Protein AF-Q5DYI3-F1 (afdb_monomer_lite)

pLDDT: mean 87.36, std 8.76, range [48.59, 95.31]

Structure (mmCIF, N/CA/C/O backbone):
data_AF-Q5DYI3-F1
#
_entry.id   AF-Q5DYI3-F1
#
loop_
_atom_site.group_PDB
_atom_site.id
_atom_site.type_symbol
_atom_site.label_atom_id
_atom_site.label_alt_id
_atom_site.label_comp_id
_atom_site.label_asym_id
_atom_site.label_entity_id
_atom_site.label_seq_id
_atom_site.pdbx_PDB_ins_code
_atom_site.Cartn_x
_atom_site.Cartn_y
_atom_site.Cartn_z
_atom_site.occupancy
_atom_site.B_iso_or_equiv
_atom_site.auth_seq_id
_atom_site.auth_comp_id
_atom_site.auth_asym_id
_atom_site.auth_atom_id
_atom_site.pdbx_PDB_model_num
ATOM 1 N N . MET A 1 1 ? 13.959 1.089 -16.163 1.00 48.59 1 MET A N 1
ATOM 2 C CA . MET A 1 1 ? 13.463 2.212 -15.331 1.00 48.59 1 MET A CA 1
ATOM 3 C C . MET A 1 1 ? 12.524 1.616 -14.298 1.00 48.59 1 MET A C 1
ATOM 5 O O . MET A 1 1 ? 11.548 0.999 -14.701 1.00 48.59 1 MET A O 1
ATOM 9 N N . ILE A 1 2 ? 12.850 1.720 -13.011 1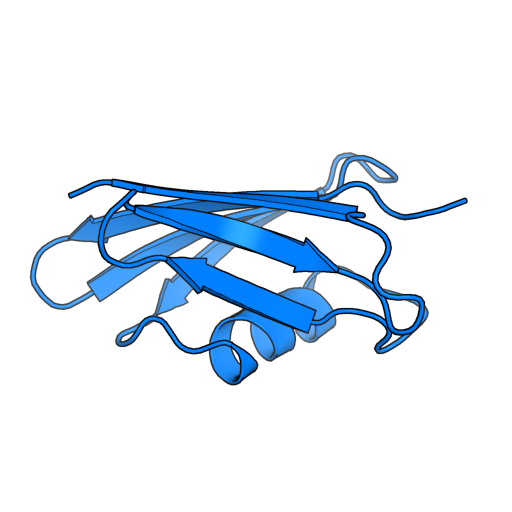.00 57.38 2 ILE A N 1
ATOM 10 C CA . ILE A 1 2 ? 12.014 1.184 -11.930 1.00 57.38 2 ILE A CA 1
ATOM 11 C C . ILE A 1 2 ? 10.747 2.041 -11.827 1.00 57.38 2 ILE A C 1
ATOM 13 O O . ILE A 1 2 ? 10.839 3.269 -11.749 1.00 57.38 2 ILE A O 1
ATOM 17 N N . ASN A 1 3 ? 9.574 1.410 -11.852 1.00 66.81 3 ASN A N 1
ATOM 18 C CA . ASN A 1 3 ? 8.317 2.092 -11.564 1.00 66.81 3 ASN A CA 1
ATOM 19 C C . ASN A 1 3 ? 8.358 2.566 -10.110 1.00 66.81 3 ASN A C 1
ATOM 21 O O . ASN A 1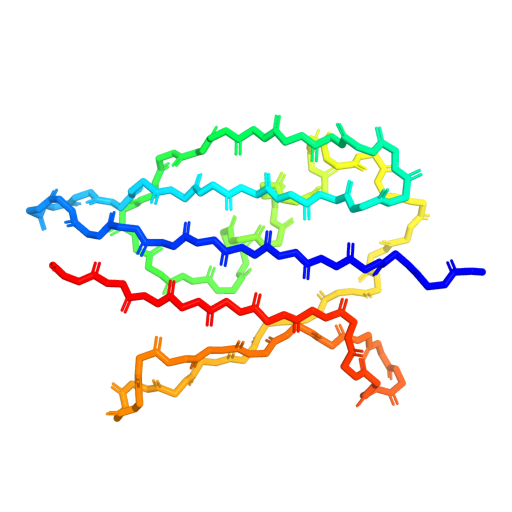 3 ? 8.478 1.745 -9.209 1.00 66.81 3 ASN A O 1
ATOM 25 N N . LYS A 1 4 ? 8.289 3.880 -9.875 1.00 80.56 4 LYS A N 1
ATOM 26 C CA . LYS A 1 4 ? 8.096 4.394 -8.518 1.00 80.56 4 LYS A CA 1
ATOM 27 C C . LYS A 1 4 ? 6.612 4.352 -8.170 1.00 80.56 4 LYS A C 1
ATOM 29 O O . LYS A 1 4 ? 5.783 4.798 -8.972 1.00 80.56 4 LYS A O 1
ATOM 34 N N . PHE A 1 5 ? 6.302 3.877 -6.970 1.00 83.81 5 PHE A N 1
ATOM 35 C CA . PHE A 1 5 ? 4.941 3.729 -6.467 1.00 83.81 5 PHE A CA 1
ATOM 36 C C . PHE A 1 5 ? 4.706 4.574 -5.220 1.00 83.81 5 PHE A C 1
ATOM 38 O O . PHE A 1 5 ? 5.592 4.758 -4.383 1.00 83.81 5 PHE A O 1
ATOM 45 N N . LYS A 1 6 ? 3.472 5.045 -5.073 1.00 86.56 6 LYS A N 1
ATOM 46 C CA . LYS A 1 6 ? 2.938 5.562 -3.816 1.00 86.56 6 LYS A CA 1
ATOM 47 C C . LYS A 1 6 ? 1.557 4.967 -3.610 1.00 86.56 6 LYS A C 1
ATOM 49 O O . LYS A 1 6 ? 0.714 5.054 -4.501 1.00 86.56 6 LYS A O 1
ATOM 54 N N . VAL A 1 7 ? 1.326 4.385 -2.440 1.00 88.31 7 VAL A N 1
ATOM 55 C CA . VAL A 1 7 ? 0.001 3.892 -2.050 1.00 88.31 7 VAL A CA 1
ATOM 56 C C . VAL A 1 7 ? -0.425 4.593 -0.764 1.00 88.31 7 VAL A C 1
ATOM 58 O O . VAL A 1 7 ? 0.390 4.910 0.098 1.00 88.31 7 VAL A O 1
ATOM 61 N N . THR A 1 8 ? -1.701 4.927 -0.641 1.00 90.81 8 THR A N 1
ATOM 62 C CA . THR A 1 8 ? -2.260 5.522 0.580 1.00 90.81 8 THR A CA 1
ATOM 63 C C . THR A 1 8 ? -3.513 4.768 0.963 1.00 90.81 8 THR A C 1
ATOM 65 O O . THR A 1 8 ? -4.381 4.547 0.120 1.00 90.81 8 THR A O 1
ATOM 68 N N . ILE A 1 9 ? -3.611 4.371 2.227 1.00 91.75 9 ILE A N 1
ATOM 69 C CA . ILE A 1 9 ? -4.698 3.532 2.721 1.00 91.75 9 ILE A CA 1
ATOM 70 C C . ILE A 1 9 ? -5.428 4.287 3.824 1.00 91.75 9 ILE A C 1
ATOM 72 O O . ILE A 1 9 ? -4.829 4.700 4.814 1.00 91.75 9 ILE A O 1
ATOM 76 N N . LYS A 1 10 ? -6.735 4.477 3.650 1.00 92.25 10 LYS A N 1
ATOM 77 C CA . LYS A 1 10 ? -7.620 5.076 4.652 1.00 92.25 10 LYS A CA 1
ATOM 78 C C . LYS A 1 10 ? -8.603 4.034 5.146 1.00 92.25 10 LYS A C 1
ATOM 80 O O . LYS A 1 10 ? -9.418 3.544 4.358 1.00 92.25 10 LYS A O 1
ATOM 85 N N . LYS A 1 11 ? -8.556 3.710 6.437 1.00 85.94 11 LYS A N 1
ATOM 86 C CA . LYS A 1 11 ? -9.554 2.834 7.054 1.00 85.94 11 LYS A CA 1
ATOM 87 C C . LYS A 1 11 ? -10.839 3.618 7.311 1.00 85.94 11 LYS A C 1
ATOM 89 O O . LYS A 1 11 ? -10.827 4.701 7.873 1.00 85.94 11 LYS A O 1
ATOM 94 N N . GLN A 1 12 ? -11.963 3.068 6.873 1.00 85.06 12 GLN A N 1
ATOM 95 C CA . GLN A 1 12 ? -13.306 3.598 7.079 1.00 85.06 12 GLN A CA 1
ATOM 96 C C . GLN A 1 12 ? -14.171 2.479 7.653 1.00 85.06 12 GLN A C 1
ATOM 98 O O . GLN A 1 12 ? -14.806 1.706 6.932 1.00 85.06 12 GLN A O 1
ATOM 103 N N . ARG A 1 13 ? -14.193 2.382 8.985 1.00 84.12 13 ARG A N 1
ATOM 104 C CA . ARG A 1 13 ? -14.974 1.375 9.718 1.00 84.12 13 ARG A CA 1
ATOM 105 C C . ARG A 1 13 ? -14.551 -0.062 9.341 1.00 84.12 13 ARG A C 1
ATOM 107 O O . ARG A 1 13 ? -13.506 -0.510 9.808 1.00 84.12 13 ARG A O 1
ATOM 114 N N . TYR A 1 14 ? -15.321 -0.758 8.496 1.00 84.81 14 TYR A N 1
ATOM 115 C CA . TYR A 1 14 ? -15.083 -2.149 8.058 1.00 84.81 14 TYR A CA 1
ATOM 116 C C . TYR A 1 14 ? -14.437 -2.272 6.669 1.00 84.81 14 TYR A C 1
ATOM 118 O O . TYR A 1 14 ? -14.241 -3.380 6.172 1.00 84.81 14 TYR A O 1
ATOM 126 N N . LEU A 1 15 ? -14.154 -1.147 6.015 1.00 90.62 15 LEU A N 1
ATOM 127 C CA . LEU A 1 15 ? -13.615 -1.101 4.662 1.00 90.62 15 LEU A CA 1
ATOM 128 C C . LEU A 1 15 ? -12.408 -0.172 4.629 1.00 90.62 15 LEU A C 1
ATOM 130 O O . LEU A 1 15 ? -12.338 0.798 5.378 1.00 90.62 15 LEU A O 1
ATOM 134 N N . MET A 1 16 ? -11.455 -0.445 3.754 1.00 93.31 16 MET A N 1
ATOM 135 C CA . MET A 1 16 ? -10.316 0.426 3.506 1.00 93.31 16 MET A CA 1
ATOM 136 C C . MET A 1 16 ? -10.382 0.943 2.080 1.00 93.31 16 MET A C 1
ATOM 138 O O . MET A 1 16 ? -10.515 0.170 1.129 1.00 93.31 16 MET A O 1
ATOM 142 N N . LYS A 1 17 ? -10.268 2.263 1.942 1.00 95.31 17 LYS A N 1
ATOM 143 C CA . LYS A 1 17 ? -10.062 2.914 0.655 1.00 95.31 17 LYS A CA 1
ATOM 144 C C . LYS A 1 17 ? -8.564 2.994 0.395 1.00 95.31 17 LYS A C 1
ATOM 146 O O . LYS A 1 17 ? -7.836 3.619 1.165 1.00 95.31 17 LYS A O 1
ATOM 151 N N . VAL A 1 18 ? -8.125 2.381 -0.694 1.00 94.75 18 VAL A N 1
ATOM 152 C CA . VAL A 1 18 ? -6.734 2.393 -1.145 1.00 94.75 18 VAL A CA 1
ATOM 153 C C . VAL A 1 18 ? -6.629 3.278 -2.369 1.00 94.75 18 VAL A C 1
ATOM 155 O O . VAL A 1 18 ? -7.339 3.049 -3.341 1.00 94.75 18 VAL A O 1
ATOM 158 N N . ASN A 1 19 ? -5.736 4.257 -2.333 1.00 94.88 19 ASN A N 1
ATOM 159 C CA . ASN A 1 19 ? -5.353 5.039 -3.497 1.00 94.88 19 ASN A CA 1
ATOM 160 C C . ASN A 1 19 ? -3.980 4.571 -3.979 1.00 94.88 19 ASN A C 1
ATOM 162 O O . ASN A 1 19 ? -3.001 4.654 -3.234 1.00 94.88 19 ASN A O 1
ATOM 166 N N . PHE A 1 20 ? -3.917 4.075 -5.209 1.00 92.12 20 PHE A N 1
ATOM 167 C CA . PHE A 1 20 ? -2.677 3.696 -5.875 1.00 92.12 20 PHE A CA 1
ATOM 168 C C . PHE A 1 20 ? -2.225 4.828 -6.787 1.00 92.12 20 PHE A C 1
ATOM 170 O O . PHE A 1 20 ? -3.048 5.436 -7.466 1.00 92.12 20 PHE A O 1
ATOM 177 N N . THR A 1 21 ? -0.921 5.091 -6.825 1.00 90.50 21 THR A N 1
ATOM 178 C CA . THR A 1 21 ? -0.293 6.028 -7.760 1.00 90.50 21 THR A CA 1
ATOM 179 C C . THR A 1 21 ? 0.995 5.428 -8.320 1.00 90.50 21 THR A C 1
ATOM 181 O O . THR A 1 21 ? 1.893 5.040 -7.567 1.00 90.50 21 THR A O 1
ATOM 184 N N . ILE A 1 22 ? 1.095 5.384 -9.649 1.00 87.88 22 ILE A N 1
ATOM 185 C CA . ILE A 1 22 ? 2.283 4.993 -10.412 1.00 87.88 22 ILE A CA 1
ATOM 186 C C . ILE A 1 22 ? 2.839 6.236 -11.102 1.00 87.88 22 ILE A C 1
ATOM 188 O O . ILE A 1 22 ? 2.208 6.796 -12.002 1.00 87.88 22 ILE A O 1
ATOM 192 N N . PHE A 1 23 ? 4.052 6.646 -10.729 1.00 84.50 23 PHE A N 1
ATOM 193 C CA . PHE A 1 23 ? 4.630 7.896 -11.231 1.00 84.50 23 PHE A CA 1
ATOM 194 C C . PHE A 1 23 ? 5.067 7.826 -12.699 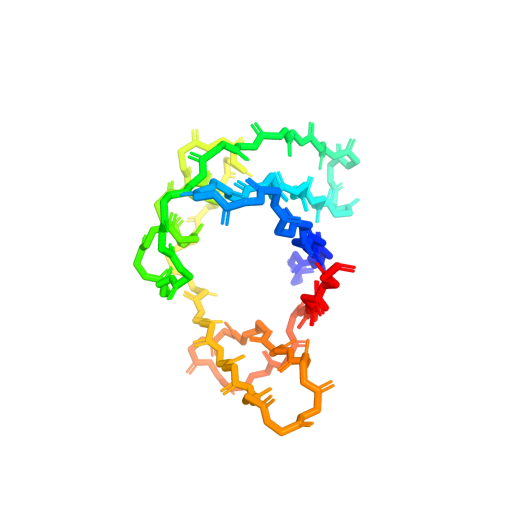1.00 84.50 23 PHE A C 1
ATOM 196 O O . PHE A 1 23 ? 4.979 8.834 -13.391 1.00 84.50 23 PHE A O 1
ATOM 203 N N . LYS A 1 24 ? 5.498 6.654 -13.198 1.00 80.38 24 LYS A N 1
ATOM 204 C CA . LYS A 1 24 ? 6.018 6.501 -14.575 1.00 80.38 24 LYS A CA 1
ATOM 205 C C . LYS A 1 24 ? 5.012 6.962 -15.640 1.00 80.38 24 LYS A C 1
ATOM 207 O O . LYS A 1 24 ? 5.418 7.593 -16.606 1.00 80.38 24 LYS A O 1
ATOM 212 N N . ASN A 1 25 ? 3.722 6.694 -15.421 1.00 76.94 25 ASN A N 1
ATOM 21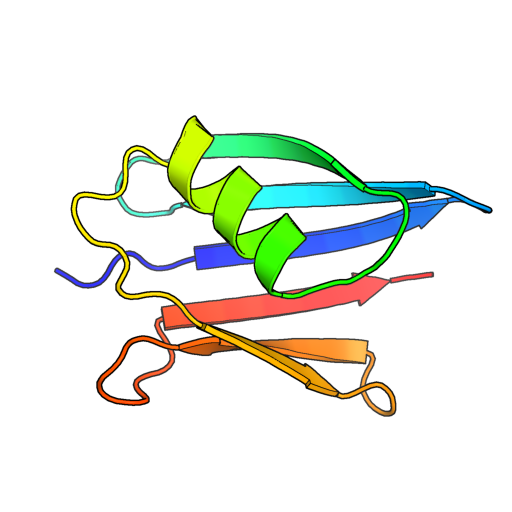3 C CA . ASN A 1 25 ? 2.643 7.016 -16.363 1.00 76.94 25 ASN A CA 1
ATOM 214 C C . ASN A 1 25 ? 1.622 8.012 -15.782 1.00 76.94 25 ASN A C 1
ATOM 216 O O . ASN A 1 25 ? 0.544 8.171 -16.346 1.00 76.94 25 ASN A O 1
ATOM 220 N N . ASN A 1 26 ? 1.936 8.640 -14.641 1.00 84.12 26 ASN A N 1
ATOM 221 C CA . ASN A 1 26 ? 1.023 9.503 -13.882 1.00 84.12 26 ASN A CA 1
ATOM 222 C C . ASN A 1 26 ? -0.382 8.890 -13.703 1.00 84.12 26 ASN A C 1
ATOM 224 O O . ASN A 1 26 ? -1.405 9.542 -13.910 1.00 84.12 26 ASN A O 1
ATOM 228 N N . MET A 1 27 ? -0.419 7.598 -13.379 1.00 88.06 27 MET A N 1
ATOM 229 C CA . MET A 1 27 ? -1.653 6.829 -13.272 1.00 88.06 27 MET A CA 1
ATOM 230 C C . MET A 1 27 ? -2.033 6.675 -11.807 1.00 88.06 27 MET A C 1
ATOM 232 O O . MET A 1 27 ? -1.210 6.236 -11.003 1.00 88.06 27 MET A O 1
ATOM 236 N N . SER A 1 28 ? -3.294 6.954 -11.486 1.00 92.44 28 SER A N 1
ATOM 237 C CA . SER A 1 28 ? -3.839 6.728 -10.152 1.00 92.44 28 SER A CA 1
ATOM 238 C C . SER A 1 28 ? -5.237 6.135 -10.222 1.00 92.44 28 SER A C 1
ATOM 240 O O . SER A 1 28 ? -6.009 6.440 -11.131 1.00 92.44 28 SER A O 1
ATOM 242 N N . TRP A 1 29 ? -5.576 5.294 -9.251 1.00 94.31 29 TRP A N 1
ATOM 243 C CA . TRP A 1 29 ? -6.926 4.761 -9.096 1.00 94.31 29 TRP A CA 1
ATOM 244 C C . TRP A 1 29 ? -7.209 4.414 -7.639 1.00 94.31 29 TRP A C 1
ATOM 246 O O . TRP A 1 29 ? -6.298 4.226 -6.829 1.00 94.31 29 TRP A O 1
ATOM 256 N N . ASP A 1 30 ? -8.496 4.311 -7.326 1.00 94.31 30 ASP A N 1
ATOM 257 C CA . ASP A 1 30 ? -8.967 3.881 -6.020 1.00 94.31 30 ASP A CA 1
ATOM 258 C C . ASP A 1 30 ? -9.426 2.417 -6.059 1.00 94.31 30 ASP A C 1
ATOM 260 O O . ASP A 1 30 ? -9.985 1.949 -7.054 1.00 94.31 30 ASP A O 1
ATOM 264 N N . ALA A 1 31 ? -9.237 1.709 -4.949 1.00 93.25 31 ALA A N 1
ATOM 265 C CA . ALA A 1 31 ? -9.818 0.399 -4.691 1.00 93.25 31 ALA A CA 1
ATOM 266 C C . ALA A 1 31 ? -10.427 0.347 -3.287 1.00 93.25 31 ALA A C 1
ATOM 268 O O . ALA A 1 31 ? -10.008 1.062 -2.374 1.00 93.25 31 ALA A O 1
ATOM 269 N N . LEU A 1 32 ? -11.411 -0.531 -3.119 1.00 93.81 32 LEU A N 1
ATOM 270 C CA . LEU A 1 32 ? -12.003 -0.849 -1.827 1.00 93.81 32 LEU A CA 1
ATOM 271 C C . LEU A 1 32 ? -11.559 -2.254 -1.429 1.00 93.81 32 LEU A C 1
ATOM 273 O O . LEU A 1 32 ? -11.744 -3.198 -2.196 1.00 93.81 32 LEU A O 1
ATOM 277 N N . ILE A 1 33 ? -10.967 -2.385 -0.244 1.00 92.50 33 ILE A N 1
ATOM 278 C CA . ILE A 1 33 ? -10.504 -3.667 0.299 1.00 92.50 33 ILE A CA 1
ATOM 279 C C . ILE A 1 33 ? -11.069 -3.863 1.707 1.00 92.50 33 ILE A C 1
ATOM 281 O O . ILE A 1 33 ? -11.210 -2.908 2.468 1.00 92.50 33 ILE A O 1
ATOM 285 N N . HIS A 1 34 ? -11.391 -5.100 2.072 1.00 90.44 34 HIS A N 1
ATOM 286 C CA . HIS A 1 34 ? -11.889 -5.418 3.417 1.00 90.44 34 HIS A CA 1
ATOM 287 C C . HIS A 1 34 ? -10.763 -5.658 4.424 1.00 90.44 34 HIS A C 1
ATOM 289 O O . HIS A 1 34 ? -10.925 -5.401 5.614 1.00 90.44 34 HIS A O 1
ATOM 295 N N . GLN A 1 35 ? -9.618 -6.142 3.948 1.00 89.00 35 GLN A N 1
ATOM 296 C CA . GLN A 1 35 ? -8.474 -6.519 4.770 1.00 89.00 35 GLN A CA 1
ATOM 297 C C . GLN A 1 35 ? -7.190 -6.032 4.113 1.00 89.00 35 GLN A C 1
ATOM 299 O O . GLN A 1 35 ? -7.074 -6.059 2.888 1.00 89.00 35 GLN A O 1
ATOM 304 N N . LEU A 1 36 ? -6.249 -5.568 4.936 1.00 90.12 36 LEU A N 1
ATOM 305 C CA . LEU A 1 36 ? -4.925 -5.181 4.483 1.00 90.12 36 LEU A CA 1
ATOM 306 C C . LEU A 1 36 ? -4.130 -6.469 4.289 1.00 90.12 36 LEU A C 1
ATOM 308 O O . LEU A 1 36 ? -3.781 -7.138 5.255 1.00 90.12 36 LEU A O 1
ATOM 312 N N . ASN A 1 37 ? -3.927 -6.844 3.034 1.00 90.81 37 ASN A N 1
ATOM 313 C CA . ASN A 1 37 ? -3.283 -8.090 2.650 1.00 90.81 37 ASN A CA 1
ATOM 314 C C . ASN A 1 37 ? -2.424 -7.822 1.406 1.00 90.81 37 ASN A C 1
ATOM 316 O O . ASN A 1 37 ? -2.884 -7.159 0.470 1.00 90.81 37 ASN A O 1
ATOM 320 N N . SER A 1 38 ? -1.183 -8.313 1.412 1.00 90.88 38 SER A N 1
ATOM 321 C CA . SER A 1 38 ? -0.209 -8.120 0.330 1.00 90.88 38 SER A CA 1
ATOM 322 C C . SER A 1 38 ? -0.731 -8.614 -1.018 1.00 90.88 38 SER A C 1
ATOM 324 O O . SER A 1 38 ? -0.636 -7.884 -2.001 1.00 90.88 38 SER A O 1
ATOM 326 N N . ASP A 1 39 ? -1.370 -9.783 -1.064 1.00 90.50 39 ASP A N 1
ATOM 327 C CA . ASP A 1 39 ? -1.927 -10.377 -2.285 1.00 90.50 39 ASP A CA 1
ATOM 328 C C . ASP A 1 39 ? -3.070 -9.527 -2.847 1.00 90.50 39 ASP A C 1
ATOM 330 O O . ASP A 1 39 ? -3.186 -9.328 -4.059 1.00 90.50 39 ASP A O 1
ATOM 334 N N . VAL A 1 40 ? -3.913 -8.973 -1.969 1.00 91.94 40 VAL A N 1
ATOM 335 C CA . VAL A 1 40 ? -5.008 -8.076 -2.370 1.00 91.94 40 VAL A CA 1
ATOM 336 C C . VAL A 1 40 ? -4.456 -6.773 -2.953 1.00 91.94 40 VAL A C 1
ATOM 338 O O . VAL A 1 40 ? -4.967 -6.295 -3.973 1.00 91.94 40 VAL A O 1
ATOM 341 N N . LEU A 1 41 ? -3.419 -6.196 -2.339 1.00 92.12 41 LEU A N 1
ATOM 342 C CA . LEU A 1 41 ? -2.752 -4.995 -2.851 1.00 92.12 41 LEU A CA 1
ATOM 343 C C . LEU A 1 41 ? -2.070 -5.272 -4.196 1.00 92.12 41 LEU A C 1
ATOM 345 O O . LEU A 1 41 ? -2.283 -4.522 -5.152 1.00 92.12 41 LEU A O 1
ATOM 349 N N . LEU A 1 42 ? -1.330 -6.377 -4.292 1.00 90.50 42 LEU A N 1
ATOM 350 C CA . LEU A 1 42 ? -0.630 -6.810 -5.497 1.00 90.50 42 LEU A CA 1
ATOM 351 C C . LEU A 1 42 ? -1.599 -7.042 -6.654 1.00 90.50 42 LEU A C 1
ATOM 353 O O . LEU A 1 42 ? -1.407 -6.500 -7.741 1.00 90.50 42 LEU A O 1
ATOM 357 N N . ARG A 1 43 ? -2.695 -7.769 -6.421 1.00 88.94 43 ARG A N 1
ATOM 358 C CA . ARG A 1 43 ? -3.711 -8.022 -7.450 1.00 88.94 43 ARG A CA 1
ATOM 359 C C . ARG A 1 43 ? -4.299 -6.727 -8.005 1.00 88.94 43 ARG A C 1
ATOM 361 O O . ARG A 1 43 ? -4.450 -6.601 -9.218 1.00 88.94 43 ARG A O 1
ATOM 368 N N . ASN A 1 44 ? -4.611 -5.756 -7.145 1.00 89.94 44 ASN A N 1
ATOM 369 C CA . ASN A 1 44 ? -5.105 -4.450 -7.593 1.00 89.94 44 ASN A CA 1
ATOM 370 C C . ASN A 1 44 ? -4.057 -3.702 -8.426 1.00 89.94 44 ASN A C 1
ATOM 372 O O . ASN A 1 44 ? -4.397 -3.128 -9.463 1.00 89.94 44 ASN A O 1
ATOM 376 N N . LEU A 1 45 ? -2.794 -3.744 -7.996 1.00 86.88 45 LEU A N 1
ATOM 377 C CA . LEU A 1 45 ? -1.680 -3.128 -8.706 1.00 86.88 45 LEU A CA 1
ATOM 378 C C . LEU A 1 45 ? -1.469 -3.730 -10.097 1.00 86.88 45 LEU A C 1
ATOM 380 O O . LEU A 1 45 ? -1.355 -2.984 -11.064 1.00 86.88 45 LEU A O 1
ATOM 384 N N . LEU A 1 46 ? -1.493 -5.054 -10.224 1.00 85.31 46 LEU A N 1
ATOM 385 C CA . LEU A 1 46 ? -1.296 -5.743 -11.502 1.00 85.31 46 LEU A CA 1
ATOM 386 C C . LEU A 1 46 ? -2.468 -5.528 -12.467 1.00 85.31 46 LEU A C 1
ATOM 388 O O . LEU A 1 46 ? -2.255 -5.265 -13.648 1.00 85.31 46 LEU A O 1
ATOM 392 N N . MET A 1 47 ? -3.712 -5.593 -11.977 1.00 84.81 47 MET A N 1
ATOM 393 C CA . MET A 1 47 ? -4.901 -5.476 -12.833 1.00 84.81 47 MET A CA 1
ATOM 394 C C . MET A 1 47 ? -5.085 -4.082 -13.442 1.00 84.81 47 MET A C 1
ATOM 396 O O . MET A 1 47 ? -5.665 -3.958 -14.521 1.00 84.81 47 MET A O 1
ATOM 400 N N . LYS A 1 48 ? -4.666 -3.028 -12.736 1.00 84.00 48 LYS A N 1
ATOM 401 C CA . LYS A 1 48 ? -4.891 -1.636 -13.156 1.00 84.00 48 LYS A CA 1
ATOM 402 C C . LYS A 1 48 ? -3.615 -0.913 -13.558 1.00 84.00 48 LYS A C 1
ATOM 404 O O . LYS A 1 48 ? -3.674 -0.065 -14.437 1.00 84.00 48 LYS A O 1
ATOM 409 N N . GLY A 1 49 ? -2.483 -1.270 -12.961 1.00 74.81 49 GLY A N 1
ATOM 410 C CA . GLY A 1 49 ? -1.212 -0.579 -13.141 1.00 74.81 49 GLY A CA 1
ATOM 411 C C . GLY A 1 49 ? -0.474 -0.884 -14.440 1.00 74.81 49 GLY A C 1
ATOM 412 O O . GLY A 1 49 ? 0.563 -0.267 -14.664 1.00 74.81 49 GLY A O 1
ATOM 413 N N . GLN A 1 50 ? -0.981 -1.812 -15.268 1.00 73.31 50 GLN A N 1
ATOM 414 C CA . GLN A 1 50 ? -0.355 -2.230 -16.534 1.00 73.31 50 GLN A CA 1
ATOM 415 C C . GLN A 1 50 ? 1.150 -2.486 -16.365 1.00 73.31 50 GLN A C 1
ATOM 417 O O . GLN A 1 50 ? 1.979 -1.979 -17.116 1.00 73.31 50 GLN A O 1
ATOM 422 N N . LEU A 1 51 ? 1.506 -3.203 -15.299 1.00 71.56 51 LEU A N 1
ATOM 423 C CA . LEU A 1 51 ? 2.896 -3.492 -14.995 1.00 71.56 51 LEU A CA 1
ATOM 424 C C . LEU A 1 51 ? 3.400 -4.606 -15.908 1.00 71.56 51 LEU A C 1
ATOM 426 O O . LEU A 1 51 ? 2.783 -5.664 -15.999 1.00 71.56 51 LEU A O 1
ATOM 430 N N . ASP A 1 52 ? 4.544 -4.358 -16.542 1.00 64.12 52 ASP A N 1
ATOM 431 C CA . ASP A 1 52 ? 5.199 -5.308 -17.447 1.00 64.12 52 ASP A CA 1
ATOM 432 C C . ASP A 1 52 ? 5.763 -6.540 -16.704 1.00 64.12 52 ASP A C 1
ATOM 434 O O . ASP A 1 52 ? 6.064 -7.555 -17.328 1.00 64.12 52 ASP A O 1
ATOM 438 N N . SER A 1 53 ? 5.916 -6.469 -15.373 1.00 66.25 53 SER A N 1
ATOM 439 C CA . SER A 1 53 ? 6.436 -7.560 -14.543 1.00 66.25 53 SER A CA 1
ATOM 440 C C . SER A 1 53 ? 5.723 -7.685 -13.190 1.00 66.25 53 SER A C 1
ATOM 442 O O . SER A 1 53 ? 5.295 -6.699 -12.589 1.00 66.25 53 SER A O 1
ATOM 444 N N . LEU A 1 54 ? 5.659 -8.925 -12.691 1.00 68.31 54 LEU A N 1
ATOM 445 C CA . LEU A 1 54 ? 5.179 -9.334 -11.356 1.00 68.31 54 LEU A CA 1
ATOM 446 C C . LEU A 1 54 ? 6.175 -9.001 -10.226 1.00 68.31 54 LEU A C 1
ATOM 448 O O . LEU A 1 54 ? 6.169 -9.624 -9.172 1.00 68.31 54 LEU A O 1
ATOM 452 N N . ASP A 1 55 ? 7.056 -8.035 -10.459 1.00 85.00 55 ASP A N 1
ATOM 453 C CA . ASP A 1 55 ? 8.232 -7.767 -9.638 1.00 85.00 55 ASP A CA 1
ATOM 454 C C . ASP A 1 55 ? 7.919 -6.797 -8.485 1.00 85.00 55 ASP A C 1
ATOM 456 O O . ASP A 1 55 ? 8.504 -5.714 -8.394 1.00 85.00 55 ASP A O 1
ATOM 460 N N . VAL A 1 56 ? 6.906 -7.132 -7.676 1.00 88.19 56 VAL A N 1
ATOM 461 C CA . VAL A 1 56 ? 6.386 -6.265 -6.610 1.00 88.19 56 VAL A CA 1
ATOM 462 C C . VAL A 1 56 ? 5.973 -7.069 -5.378 1.00 88.19 56 VAL A C 1
ATOM 464 O O . VAL A 1 56 ? 5.040 -7.864 -5.441 1.00 88.19 56 VAL A O 1
ATOM 467 N N . ASP A 1 57 ? 6.582 -6.745 -4.242 1.00 91.75 57 ASP A N 1
ATOM 468 C CA . ASP A 1 57 ? 6.241 -7.251 -2.913 1.00 91.75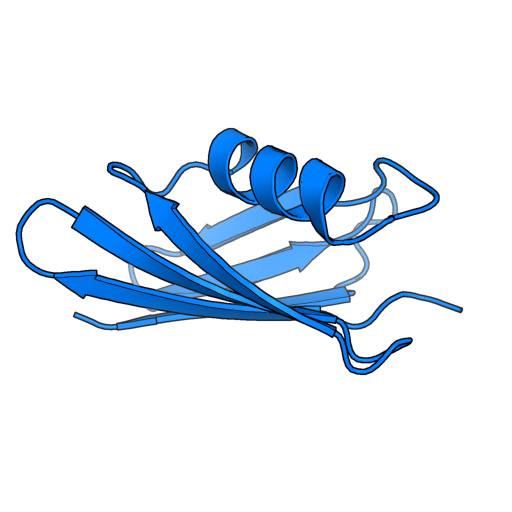 57 ASP A CA 1
ATOM 469 C C . ASP A 1 57 ? 5.850 -6.110 -1.967 1.00 91.75 57 ASP A C 1
ATOM 471 O O . ASP A 1 57 ? 6.290 -4.968 -2.123 1.00 91.75 57 ASP A O 1
ATOM 475 N N . PHE A 1 58 ? 5.025 -6.424 -0.964 1.00 93.50 58 PHE A N 1
ATOM 476 C CA . PHE A 1 58 ? 4.555 -5.479 0.053 1.00 93.50 58 PHE A CA 1
ATOM 477 C C . PHE A 1 58 ? 4.951 -5.955 1.448 1.00 93.50 58 PHE A C 1
ATOM 479 O O . PHE A 1 58 ? 4.660 -7.089 1.821 1.00 93.50 58 PHE A O 1
ATOM 486 N N . SER A 1 59 ? 5.536 -5.065 2.246 1.00 94.25 59 SER A N 1
ATOM 487 C CA . SER A 1 59 ? 5.796 -5.282 3.675 1.00 94.25 59 SER A CA 1
ATOM 488 C C . SER A 1 59 ? 5.097 -4.209 4.501 1.00 94.25 59 SER A C 1
ATOM 490 O O . SER A 1 59 ? 5.076 -3.047 4.101 1.00 94.25 59 SER A O 1
ATOM 492 N N . TYR A 1 60 ? 4.527 -4.579 5.648 1.00 94.56 60 TYR A N 1
ATOM 493 C CA . TYR A 1 60 ? 3.788 -3.664 6.521 1.00 94.56 60 TYR A CA 1
ATOM 494 C C . TYR A 1 60 ? 4.274 -3.768 7.964 1.00 94.56 60 TYR A C 1
ATOM 496 O O . TYR A 1 60 ? 4.456 -4.870 8.478 1.00 94.56 60 TYR A O 1
ATOM 504 N N . CYS A 1 61 ? 4.451 -2.618 8.609 1.00 92.56 61 CYS A N 1
ATOM 505 C CA . CYS A 1 61 ? 4.729 -2.506 10.030 1.00 92.56 61 CYS A CA 1
ATOM 506 C C . CYS A 1 61 ? 3.493 -1.954 10.749 1.00 92.56 61 CYS A C 1
ATOM 508 O O . CYS A 1 61 ? 3.109 -0.797 10.562 1.00 92.56 61 CYS A O 1
ATOM 510 N N . GLU A 1 62 ? 2.872 -2.784 11.589 1.00 89.94 62 GLU A N 1
ATOM 511 C CA . GLU A 1 62 ? 1.690 -2.395 12.366 1.00 89.94 62 GLU A CA 1
ATOM 512 C C . GLU A 1 62 ? 1.993 -1.281 13.376 1.00 89.94 62 GLU A C 1
ATOM 514 O O . GLU A 1 62 ? 1.155 -0.405 13.580 1.00 89.94 62 GLU A O 1
ATOM 519 N N . GLU A 1 63 ? 3.194 -1.277 13.964 1.00 92.69 63 GLU A N 1
ATOM 520 C CA . GLU A 1 63 ? 3.592 -0.298 14.984 1.00 92.69 63 GLU A CA 1
ATOM 521 C C . GLU A 1 63 ? 3.696 1.123 14.422 1.00 92.69 63 GLU A C 1
ATOM 523 O O . GLU A 1 63 ? 3.281 2.081 15.074 1.00 92.69 63 GLU A O 1
ATOM 528 N N . THR A 1 64 ? 4.240 1.272 13.211 1.00 93.50 64 THR A N 1
ATOM 529 C CA . THR A 1 64 ? 4.428 2.588 12.581 1.00 93.50 64 THR A CA 1
ATOM 530 C C . THR A 1 64 ? 3.257 2.988 11.690 1.00 93.50 64 THR A C 1
ATOM 532 O O . THR A 1 64 ? 3.102 4.164 11.369 1.00 93.50 64 THR A O 1
ATOM 535 N N . GLY A 1 65 ? 2.427 2.031 11.266 1.00 92.25 65 GLY A N 1
ATOM 536 C CA . GLY A 1 65 ? 1.394 2.271 10.261 1.00 92.25 65 GLY A CA 1
ATOM 537 C C . GLY A 1 65 ? 1.960 2.488 8.854 1.00 92.25 65 GLY A C 1
ATOM 538 O O . GLY A 1 65 ? 1.227 2.914 7.958 1.00 92.25 65 GLY A O 1
ATOM 539 N N . GLU A 1 66 ? 3.236 2.180 8.634 1.00 94.25 66 GLU A N 1
ATOM 540 C CA . GLU A 1 66 ? 3.925 2.356 7.358 1.00 94.25 66 GLU A CA 1
ATOM 541 C C . GLU A 1 66 ? 4.247 1.010 6.711 1.00 94.25 66 GLU A C 1
ATOM 543 O O . GLU A 1 66 ? 4.412 -0.016 7.373 1.00 94.25 66 GLU A O 1
ATOM 548 N N . GLY A 1 67 ? 4.364 1.011 5.390 1.00 94.44 67 GLY A N 1
ATOM 549 C CA . GLY A 1 67 ? 4.799 -0.148 4.637 1.00 94.44 67 GLY A CA 1
ATOM 550 C C . GLY A 1 67 ? 5.659 0.215 3.441 1.00 94.44 67 GLY A C 1
ATOM 551 O O . GLY A 1 67 ? 5.609 1.329 2.913 1.00 94.44 67 GLY A O 1
ATOM 552 N N . SER A 1 68 ? 6.463 -0.746 3.014 1.00 94.88 68 SER A N 1
ATOM 553 C CA . SER A 1 68 ? 7.365 -0.627 1.877 1.00 94.88 68 SER A CA 1
ATOM 554 C C . SER A 1 68 ? 6.890 -1.501 0.724 1.00 94.88 68 SER A C 1
ATOM 556 O O . SER A 1 68 ? 6.210 -2.515 0.905 1.00 94.88 68 SER A O 1
ATOM 558 N N . ILE A 1 69 ? 7.235 -1.064 -0.480 1.00 92.62 69 ILE A N 1
ATOM 559 C CA . ILE A 1 69 ? 7.008 -1.784 -1.725 1.00 92.62 69 ILE A CA 1
ATOM 560 C C . ILE A 1 69 ? 8.386 -2.072 -2.304 1.00 92.62 69 ILE A C 1
ATOM 562 O O . ILE A 1 69 ? 9.147 -1.132 -2.563 1.00 92.62 69 ILE A O 1
ATOM 566 N N . THR A 1 70 ? 8.715 -3.342 -2.494 1.00 92.81 70 THR A N 1
ATOM 567 C CA . THR A 1 70 ? 10.020 -3.789 -2.994 1.00 92.81 70 THR A CA 1
ATOM 568 C C . THR A 1 70 ? 9.877 -4.557 -4.296 1.00 92.81 70 THR A C 1
ATOM 570 O O . THR A 1 70 ? 8.798 -5.037 -4.621 1.00 92.81 70 THR A O 1
ATOM 573 N N . ASN A 1 71 ? 10.962 -4.655 -5.056 1.00 89.75 71 ASN A N 1
ATOM 574 C CA . ASN A 1 71 ? 11.074 -5.628 -6.140 1.00 89.75 71 ASN A CA 1
ATOM 575 C C . ASN A 1 71 ? 11.762 -6.918 -5.648 1.00 89.75 71 ASN A C 1
ATOM 577 O O . ASN A 1 71 ? 12.245 -6.974 -4.519 1.00 89.75 71 ASN A O 1
ATOM 581 N N . SER A 1 72 ? 11.878 -7.924 -6.511 1.00 88.25 72 SER A N 1
ATOM 582 C CA . SER A 1 72 ? 12.569 -9.205 -6.278 1.00 88.25 72 SER A CA 1
ATOM 583 C C . SER A 1 72 ? 14.066 -9.067 -5.995 1.00 88.25 72 SER A C 1
ATOM 585 O O . SER A 1 72 ? 14.701 -10.004 -5.516 1.00 88.25 72 SER A O 1
ATOM 587 N N . HIS A 1 73 ? 14.644 -7.890 -6.251 1.00 90.44 73 HIS A N 1
ATOM 588 C CA . HIS A 1 73 ? 16.004 -7.536 -5.849 1.00 90.44 73 HIS A CA 1
ATOM 589 C C . HIS A 1 73 ? 16.061 -6.869 -4.460 1.00 90.44 73 HIS A C 1
ATOM 591 O O . HIS A 1 73 ? 17.103 -6.324 -4.093 1.00 90.44 73 HIS A O 1
ATOM 597 N N . ASN A 1 74 ? 14.960 -6.871 -3.699 1.00 89.69 74 ASN A N 1
ATOM 598 C CA . ASN A 1 74 ? 14.785 -6.190 -2.411 1.00 89.69 74 ASN A CA 1
ATOM 599 C C . ASN A 1 74 ? 15.041 -4.674 -2.458 1.00 89.69 74 ASN A C 1
ATOM 601 O O . ASN A 1 74 ? 15.320 -4.043 -1.438 1.00 89.69 74 ASN A O 1
ATOM 605 N N . GLN A 1 75 ? 14.947 -4.058 -3.637 1.00 91.06 75 GLN A N 1
ATOM 606 C CA . GLN A 1 75 ? 15.080 -2.614 -3.782 1.00 91.06 75 GLN A CA 1
ATOM 607 C C . GLN A 1 75 ? 13.733 -1.962 -3.500 1.00 91.06 75 GLN A C 1
ATOM 609 O O . GLN A 1 75 ? 12.721 -2.361 -4.071 1.00 91.06 75 GLN A O 1
ATOM 614 N N . THR A 1 76 ? 13.715 -0.926 -2.662 1.00 91.81 76 THR A N 1
ATOM 615 C CA . THR A 1 76 ? 12.498 -0.149 -2.410 1.00 91.81 76 THR A CA 1
ATOM 616 C C . THR A 1 76 ? 12.100 0.631 -3.657 1.00 91.81 76 THR A C 1
ATOM 618 O O . THR A 1 76 ? 12.821 1.514 -4.126 1.00 91.81 76 THR A O 1
ATOM 621 N N . ILE A 1 77 ? 10.914 0.327 -4.169 1.00 90.44 77 ILE A N 1
ATOM 622 C CA . ILE A 1 77 ? 10.318 0.953 -5.351 1.00 90.44 77 ILE A CA 1
ATOM 623 C C . ILE A 1 77 ? 9.117 1.837 -4.988 1.00 90.44 77 ILE A C 1
ATOM 625 O O . ILE A 1 77 ? 8.614 2.588 -5.822 1.00 90.44 77 ILE A O 1
ATOM 629 N N . GLY A 1 78 ? 8.673 1.814 -3.734 1.00 91.00 7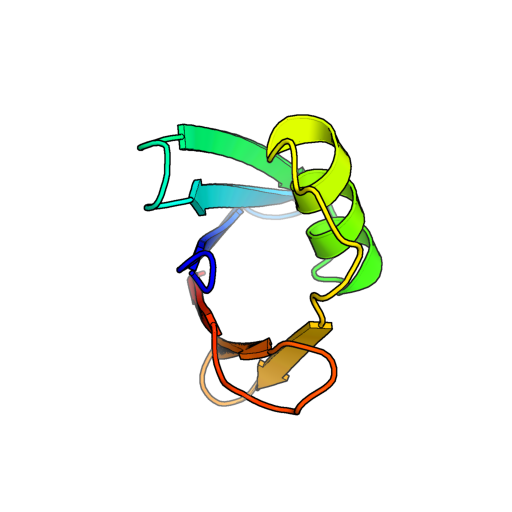8 GLY A N 1
ATOM 630 C CA . GLY A 1 78 ? 7.623 2.687 -3.226 1.00 91.00 78 GLY A CA 1
ATOM 631 C C . GLY A 1 78 ? 7.372 2.480 -1.742 1.00 91.00 78 GLY A C 1
ATOM 632 O O . GLY A 1 78 ? 7.939 1.581 -1.134 1.00 91.00 78 GLY A O 1
ATOM 633 N N . ASN A 1 79 ? 6.505 3.313 -1.174 1.00 92.75 79 ASN A N 1
ATOM 634 C CA . ASN A 1 79 ? 6.066 3.204 0.215 1.00 92.75 79 ASN A CA 1
ATOM 635 C C . ASN A 1 79 ? 4.562 3.465 0.313 1.00 92.75 79 ASN A C 1
ATOM 637 O O . ASN A 1 79 ? 3.954 4.065 -0.589 1.00 92.75 79 ASN A O 1
ATOM 641 N N . PHE A 1 80 ? 3.974 3.048 1.427 1.00 93.31 80 PHE A N 1
ATOM 642 C CA . PHE A 1 80 ? 2.588 3.317 1.760 1.00 93.31 80 PHE A CA 1
ATOM 643 C C . PHE A 1 80 ? 2.388 3.605 3.238 1.00 93.31 80 PHE A C 1
ATOM 645 O O . PHE A 1 80 ? 3.173 3.193 4.083 1.00 93.31 80 PHE A O 1
ATOM 652 N N . ILE A 1 81 ? 1.325 4.347 3.531 1.00 92.62 81 ILE A N 1
ATOM 653 C CA . ILE A 1 81 ? 0.924 4.692 4.893 1.00 92.62 81 ILE A CA 1
ATOM 654 C C . ILE A 1 81 ? -0.537 4.293 5.059 1.00 92.62 81 ILE A C 1
ATOM 656 O O . ILE A 1 81 ? -1.359 4.502 4.154 1.00 92.62 81 ILE A O 1
ATOM 660 N N . VAL A 1 82 ? -0.843 3.725 6.218 1.00 92.44 82 VAL A N 1
ATOM 661 C CA . VAL A 1 82 ? -2.189 3.402 6.673 1.00 92.44 82 VAL A CA 1
ATOM 662 C C . VAL A 1 82 ? -2.603 4.444 7.704 1.00 92.44 82 VAL A C 1
ATOM 664 O O . VAL A 1 82 ? -1.996 4.566 8.762 1.00 92.44 82 VAL A O 1
ATOM 667 N N . SER A 1 83 ? -3.647 5.204 7.391 1.00 90.25 83 SER A N 1
ATOM 668 C CA . SER A 1 83 ? -4.259 6.167 8.312 1.00 90.25 83 SER A CA 1
ATOM 669 C C . SER A 1 83 ? -5.642 5.689 8.754 1.00 90.25 83 SER A C 1
ATOM 671 O O . SER A 1 83 ? -6.400 5.152 7.932 1.00 90.25 83 SER A O 1
ATOM 673 N N . PHE A 1 84 ? -5.954 5.913 10.031 1.00 81.81 84 PHE A N 1
ATOM 674 C CA . PHE A 1 84 ? -7.213 5.554 10.686 1.00 81.81 84 PHE A CA 1
ATOM 675 C C . PHE A 1 84 ? -8.164 6.744 10.803 1.00 81.81 84 PHE A C 1
ATOM 677 O O . PHE A 1 84 ? -7.666 7.885 10.937 1.00 81.81 84 PHE A O 1
#

Radius of gyration: 12.05 Å; chains: 1; bounding box: 31×20×32 Å

Sequence (84 aa):
MINKFKVTIKKQRYLMKVNFTIFKNNMSWDALIHQLNSDVLLRNLLMKGQLDSLDVDFSYCEETGEGSITNSHNQTIGNFIVSF

Organism: Aliivibrio fischeri (strain ATCC 700601 / ES114) (NCBI:txid312309)

Secondary structure (DSSP, 8-state):
-PPPEEEEEEEETTEEEEEEEETTTTEEEEEEESS--HHHHHHHHHHHH--SS---EEEEETTTTEEEEE-TT--EEEEEEEE-

Foldseek 3Di:
DQWAKEKEWEDDPQKIWIWIATPVVRDIDIDIDRDDDFVVVLVVCVVRVVDPDSQWTKDADPVQQKIFIAGPVRDTRYIYGYDD